Protein AF-A0A0B2PXX1-F1 (afdb_monomer_lite)

Structure (mmCIF, N/CA/C/O backbone):
data_AF-A0A0B2PXX1-F1
#
_entry.id   AF-A0A0B2PXX1-F1
#
loop_
_atom_site.group_PDB
_atom_site.id
_atom_site.type_symbol
_atom_site.label_atom_id
_atom_site.label_alt_id
_atom_site.label_comp_id
_atom_site.label_asym_id
_atom_site.label_entity_id
_atom_site.label_seq_id
_atom_site.pdbx_PDB_ins_code
_atom_site.Cartn_x
_atom_site.Cartn_y
_atom_site.Cartn_z
_atom_site.occupancy
_atom_site.B_iso_or_equiv
_atom_site.auth_seq_id
_atom_site.auth_comp_id
_atom_site.auth_asym_id
_atom_site.auth_atom_id
_atom_site.pdbx_PDB_model_num
ATOM 1 N N . MET A 1 1 ? -27.721 -56.551 12.266 1.00 50.12 1 MET A N 1
ATOM 2 C CA . MET A 1 1 ? -26.605 -57.277 11.617 1.00 50.12 1 MET A CA 1
ATOM 3 C C . MET A 1 1 ? -25.555 -56.269 11.128 1.00 50.12 1 MET A C 1
ATOM 5 O O . MET A 1 1 ? -25.935 -55.140 10.840 1.00 50.12 1 MET A O 1
ATOM 9 N N . PRO A 1 2 ? -24.259 -56.620 11.191 1.00 50.19 2 PRO A N 1
ATOM 10 C CA . PRO A 1 2 ? -23.128 -55.742 11.543 1.00 50.19 2 PRO A CA 1
ATOM 11 C C . PRO A 1 2 ? -22.456 -54.970 10.387 1.00 50.19 2 PRO A C 1
ATOM 13 O O . PRO A 1 2 ? -22.530 -55.355 9.226 1.00 50.19 2 PRO A O 1
ATOM 16 N N . LYS A 1 3 ? -21.733 -53.897 10.755 1.00 53.38 3 LYS A N 1
ATOM 17 C CA . LYS A 1 3 ? -20.744 -53.159 9.938 1.00 53.38 3 LYS A CA 1
ATOM 18 C C . LYS A 1 3 ? -19.544 -54.040 9.573 1.00 53.38 3 LYS A C 1
ATOM 20 O O . LYS A 1 3 ? -19.037 -54.722 10.454 1.00 53.38 3 LYS A O 1
ATOM 25 N N . LEU A 1 4 ? -18.983 -53.847 8.373 1.00 57.56 4 LEU A N 1
ATOM 26 C CA . LEU A 1 4 ? -17.545 -54.012 8.091 1.00 57.56 4 LEU A CA 1
ATOM 27 C C . LEU A 1 4 ? -17.132 -53.242 6.820 1.00 57.56 4 LEU A C 1
ATOM 29 O O . LEU A 1 4 ? -17.460 -53.658 5.712 1.00 57.56 4 LEU A O 1
ATOM 33 N N . PRO A 1 5 ? -16.372 -52.141 6.944 1.00 57.59 5 PRO A N 1
ATOM 34 C CA . PRO A 1 5 ? -15.492 -51.663 5.894 1.00 57.59 5 PRO A CA 1
ATOM 35 C C . PRO A 1 5 ? -14.058 -52.141 6.155 1.00 57.59 5 PRO A C 1
ATOM 37 O O . PRO A 1 5 ? -13.606 -52.157 7.301 1.00 57.59 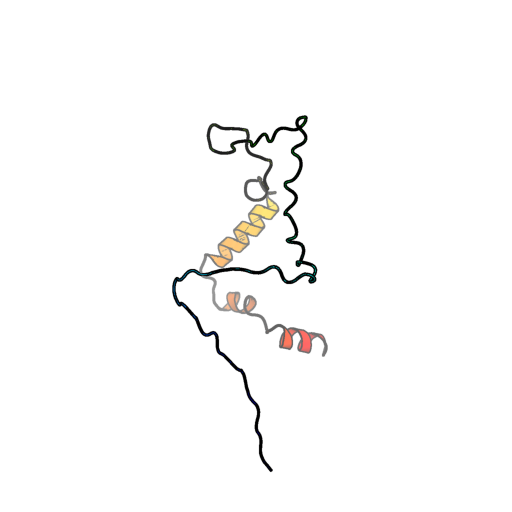5 PRO A O 1
ATOM 40 N N . LYS A 1 6 ? -13.343 -52.422 5.060 1.00 59.84 6 LYS A N 1
ATOM 41 C CA . LYS A 1 6 ? -11.917 -52.145 4.779 1.00 59.84 6 LYS A CA 1
ATOM 42 C C . LYS A 1 6 ? -11.285 -53.318 4.046 1.00 59.84 6 LYS A C 1
ATOM 44 O O . LYS A 1 6 ? -11.378 -54.444 4.502 1.00 59.84 6 LYS A O 1
ATOM 49 N N . LEU A 1 7 ? -10.500 -52.994 3.022 1.00 54.22 7 LEU A N 1
ATOM 50 C CA . LEU A 1 7 ? -9.142 -53.517 2.882 1.00 54.22 7 LEU A CA 1
ATOM 51 C C . LEU A 1 7 ? -8.345 -52.571 1.976 1.00 54.22 7 LEU A C 1
ATOM 53 O O . LEU A 1 7 ? -8.435 -52.606 0.755 1.00 54.22 7 LEU A O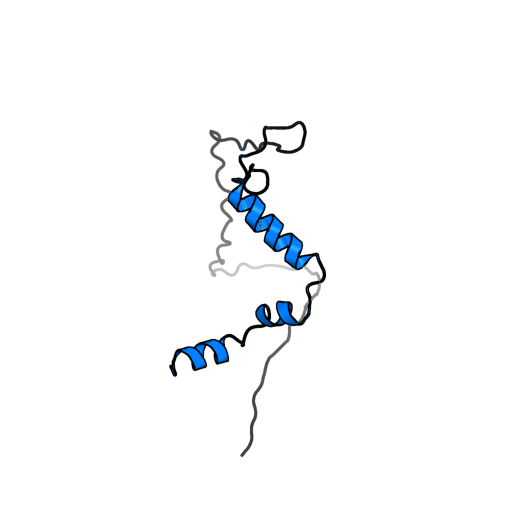 1
ATOM 57 N N . HIS A 1 8 ? -7.550 -51.706 2.606 1.00 57.25 8 HIS A N 1
ATOM 58 C CA . HIS A 1 8 ? -6.361 -51.156 1.966 1.00 57.25 8 HIS A CA 1
ATOM 59 C C . HIS A 1 8 ? -5.309 -52.267 1.971 1.00 57.25 8 HIS A C 1
ATOM 61 O O . HIS A 1 8 ? -4.833 -52.639 3.045 1.00 57.25 8 HIS A O 1
ATOM 67 N N . ARG A 1 9 ? -4.913 -52.788 0.807 1.00 45.78 9 ARG A N 1
ATOM 68 C CA . ARG A 1 9 ? -3.700 -53.613 0.712 1.00 45.78 9 ARG A CA 1
ATOM 69 C C . ARG A 1 9 ? -2.509 -52.709 0.417 1.00 45.78 9 ARG A C 1
ATOM 71 O O . ARG A 1 9 ? -2.277 -52.307 -0.717 1.00 45.78 9 ARG A O 1
ATOM 78 N N . LYS A 1 10 ? -1.757 -52.395 1.475 1.00 47.09 10 LYS A N 1
ATOM 79 C CA . LYS A 1 10 ? -0.327 -52.092 1.372 1.00 47.09 10 LYS A CA 1
ATOM 80 C C . LYS A 1 10 ? 0.420 -53.354 0.943 1.00 47.09 10 LYS A C 1
ATOM 82 O O . LYS A 1 10 ? 0.054 -54.447 1.363 1.00 47.09 10 LYS A O 1
ATOM 87 N N . GLY A 1 11 ? 1.515 -53.178 0.214 1.00 38.41 11 GLY A N 1
ATOM 88 C CA . GLY A 1 11 ? 2.542 -54.210 0.122 1.00 38.41 11 GLY A CA 1
ATOM 89 C C . GLY A 1 11 ? 3.382 -54.103 -1.133 1.00 38.41 11 GLY A C 1
ATOM 90 O O . GLY A 1 11 ? 3.133 -54.818 -2.093 1.00 38.41 11 GLY A O 1
ATOM 91 N N . GLY A 1 12 ? 4.395 -53.237 -1.105 1.00 44.09 12 GLY A N 1
ATOM 92 C CA . GLY A 1 12 ? 5.586 -53.473 -1.910 1.00 44.09 12 GLY A CA 1
ATOM 93 C C . GLY A 1 12 ? 6.378 -54.628 -1.300 1.00 44.09 12 GLY A C 1
ATOM 94 O O . GLY A 1 12 ? 6.434 -54.762 -0.078 1.00 44.09 12 GLY A O 1
ATOM 95 N N . THR A 1 13 ? 7.002 -55.443 -2.142 1.00 54.16 13 THR A N 1
ATOM 96 C CA . THR A 1 13 ? 8.100 -56.319 -1.735 1.00 54.16 13 THR A CA 1
ATOM 97 C C . THR A 1 13 ? 9.190 -56.277 -2.792 1.00 54.16 13 THR A C 1
ATOM 99 O O . THR A 1 13 ? 8.984 -56.497 -3.980 1.00 54.16 13 THR A O 1
ATOM 102 N N . LEU A 1 14 ? 10.349 -55.890 -2.283 1.00 46.53 14 LEU A N 1
ATOM 103 C CA . LEU A 1 14 ? 11.670 -55.875 -2.869 1.00 46.53 14 LEU A CA 1
ATOM 104 C C . LEU A 1 14 ? 12.090 -57.316 -3.204 1.00 46.53 14 LEU A C 1
ATOM 106 O O . LEU A 1 14 ? 12.039 -58.163 -2.317 1.00 46.53 14 LEU A O 1
ATOM 110 N N . LEU A 1 15 ? 12.580 -57.588 -4.415 1.00 40.81 15 LEU A N 1
ATOM 111 C CA . LEU A 1 15 ? 13.403 -58.777 -4.656 1.00 40.81 15 LEU A CA 1
ATOM 112 C C . LEU A 1 15 ? 14.725 -58.383 -5.317 1.00 40.81 15 LEU A C 1
ATOM 114 O O . LEU A 1 15 ? 14.780 -57.939 -6.460 1.00 40.81 15 LEU A O 1
ATOM 118 N N . ARG A 1 16 ? 15.795 -58.562 -4.538 1.00 43.03 16 ARG A N 1
ATOM 119 C CA . ARG A 1 16 ? 17.162 -58.802 -5.002 1.00 43.03 16 ARG A CA 1
ATOM 120 C C . ARG A 1 16 ? 17.332 -60.312 -5.188 1.00 43.03 16 ARG A C 1
ATOM 122 O O . ARG A 1 16 ? 16.865 -61.042 -4.318 1.00 43.03 16 ARG A O 1
ATOM 129 N N . HIS A 1 17 ? 18.019 -60.744 -6.245 1.00 39.81 17 HIS A N 1
ATOM 130 C CA . HIS A 1 17 ? 18.935 -61.904 -6.292 1.00 39.81 17 HIS A CA 1
ATOM 131 C C . HIS A 1 17 ? 19.498 -62.014 -7.732 1.00 39.81 17 HIS A C 1
ATOM 133 O O . HIS A 1 17 ? 18.749 -61.913 -8.695 1.00 39.81 17 HIS A O 1
ATOM 139 N N . THR A 1 18 ? 20.798 -61.760 -7.919 1.00 45.25 18 THR A N 1
ATOM 140 C CA . THR A 1 18 ? 21.919 -62.717 -8.092 1.00 45.25 18 THR A CA 1
ATOM 141 C C . THR A 1 18 ? 22.082 -63.274 -9.513 1.00 45.25 18 THR A C 1
ATOM 143 O O . THR A 1 18 ? 21.202 -63.922 -10.063 1.00 45.25 18 THR A O 1
ATOM 146 N N . THR A 1 19 ? 23.276 -63.008 -10.045 1.00 40.72 19 THR A N 1
ATOM 147 C CA . THR A 1 19 ? 24.062 -63.724 -11.066 1.00 40.72 19 THR A CA 1
ATOM 148 C C . THR A 1 19 ? 23.674 -65.177 -11.363 1.00 40.72 19 THR A C 1
ATOM 150 O O . THR A 1 19 ? 23.646 -65.981 -10.437 1.00 40.72 19 THR A O 1
ATOM 153 N N . ALA A 1 20 ? 23.558 -65.533 -12.650 1.00 34.94 20 ALA A N 1
ATOM 154 C CA . ALA A 1 20 ? 24.452 -66.477 -13.347 1.00 34.94 20 ALA A CA 1
ATOM 155 C C . ALA A 1 20 ? 23.975 -66.800 -14.785 1.00 34.94 20 ALA A C 1
ATOM 157 O O . ALA A 1 20 ? 22.800 -66.718 -15.125 1.00 34.94 20 ALA A O 1
ATOM 158 N N . THR A 1 21 ? 24.965 -67.138 -15.604 1.00 36.28 21 THR A N 1
ATOM 159 C CA . THR A 1 21 ? 25.031 -67.592 -17.005 1.00 36.28 21 THR A CA 1
ATOM 160 C C . THR A 1 21 ? 24.189 -68.826 -17.374 1.00 36.28 21 THR A C 1
ATOM 162 O O . THR A 1 21 ? 24.159 -69.751 -16.570 1.00 36.28 21 THR A O 1
ATOM 165 N N . ALA A 1 22 ? 23.660 -68.898 -18.617 1.00 39.16 22 ALA A N 1
ATOM 166 C CA . ALA A 1 22 ? 23.774 -70.043 -19.564 1.00 39.16 22 ALA A CA 1
ATOM 167 C C . ALA A 1 22 ? 22.705 -70.063 -20.702 1.00 39.16 22 ALA A C 1
ATOM 169 O O . ALA A 1 22 ? 21.509 -70.102 -20.449 1.00 39.16 22 ALA A O 1
ATOM 170 N N . THR A 1 23 ? 23.201 -70.098 -21.951 1.00 36.97 23 THR A N 1
ATOM 171 C CA . THR A 1 23 ? 22.882 -71.046 -23.056 1.00 36.97 23 THR A CA 1
ATOM 172 C C . THR A 1 23 ? 21.495 -71.085 -23.763 1.00 36.97 23 THR A C 1
ATOM 174 O O . THR A 1 23 ? 20.509 -71.569 -23.231 1.00 36.97 23 THR A O 1
ATOM 177 N N . MET A 1 24 ? 21.525 -70.682 -25.052 1.00 39.12 24 MET A N 1
ATOM 178 C CA . MET A 1 24 ? 20.801 -71.131 -26.277 1.00 39.12 24 MET A CA 1
ATOM 179 C C . MET A 1 24 ? 19.262 -71.318 -26.341 1.00 39.12 24 MET A C 1
ATOM 181 O O . MET A 1 24 ? 18.713 -72.245 -25.763 1.00 39.12 24 MET A O 1
ATOM 185 N N . ALA A 1 25 ? 18.615 -70.555 -27.247 1.00 42.03 25 ALA A N 1
ATOM 186 C CA . ALA A 1 25 ? 17.870 -71.002 -28.458 1.00 42.03 25 ALA A CA 1
ATOM 187 C C . ALA A 1 25 ? 16.781 -69.969 -28.878 1.00 42.03 25 ALA A C 1
ATOM 189 O O . ALA A 1 25 ? 16.118 -69.401 -28.009 1.00 42.03 25 ALA A O 1
ATOM 190 N N . PRO A 1 26 ? 16.548 -69.693 -30.184 1.00 49.94 26 PRO A N 1
ATOM 191 C CA . PRO A 1 26 ? 15.701 -68.581 -30.614 1.00 49.94 26 PRO A CA 1
ATOM 192 C C . PRO A 1 26 ? 14.237 -69.014 -30.767 1.00 49.94 26 PRO A C 1
ATOM 194 O O . PRO A 1 26 ? 13.877 -69.699 -31.726 1.00 49.94 26 PRO A O 1
ATOM 197 N N . LYS A 1 27 ? 13.355 -68.568 -29.864 1.00 47.00 27 LYS A N 1
ATOM 198 C CA . LYS A 1 27 ? 11.905 -68.706 -30.063 1.00 47.00 27 LYS A CA 1
ATOM 199 C C . LYS A 1 27 ? 11.340 -67.441 -30.706 1.00 47.00 27 LYS A C 1
ATOM 201 O O . LYS A 1 27 ? 11.286 -66.371 -30.109 1.00 47.00 27 LYS A O 1
ATOM 206 N N . ARG A 1 28 ? 10.968 -67.601 -31.976 1.00 36.31 28 ARG A N 1
ATOM 207 C CA . ARG A 1 28 ? 10.278 -66.631 -32.829 1.00 36.31 28 ARG A CA 1
ATOM 208 C C . ARG A 1 28 ? 8.969 -66.156 -32.185 1.00 36.31 28 ARG A C 1
ATOM 210 O O . ARG A 1 28 ? 8.193 -66.977 -31.709 1.00 36.31 28 ARG A O 1
ATOM 217 N N . GLY A 1 29 ? 8.694 -64.859 -32.327 1.00 35.97 29 GLY A N 1
ATOM 218 C CA . GLY A 1 29 ? 7.332 -64.322 -32.388 1.00 35.97 29 GLY A CA 1
ATOM 219 C C . GLY A 1 29 ? 6.814 -63.667 -31.109 1.00 35.97 29 GLY A C 1
ATOM 220 O O . GLY A 1 29 ? 6.174 -64.309 -30.289 1.00 35.97 29 GLY A O 1
ATOM 221 N N . GLY A 1 30 ? 7.007 -62.353 -30.995 1.00 40.16 30 GLY A N 1
ATOM 222 C CA . GLY A 1 30 ? 6.323 -61.512 -30.013 1.00 40.16 30 GLY A CA 1
ATOM 223 C C . GLY A 1 30 ? 6.815 -60.075 -30.129 1.00 40.16 30 GLY A C 1
ATOM 224 O O . GLY A 1 30 ? 7.963 -59.790 -29.807 1.00 40.16 30 GLY A O 1
ATOM 225 N N . LYS A 1 31 ? 5.981 -59.182 -30.668 1.00 45.97 31 LYS A N 1
ATOM 226 C CA . LYS A 1 31 ? 6.300 -57.764 -30.888 1.00 45.97 31 LYS A CA 1
ATOM 227 C C . LYS A 1 31 ? 6.784 -57.123 -29.578 1.00 45.97 31 LYS A C 1
ATOM 229 O O . LYS A 1 31 ? 6.060 -57.132 -28.588 1.00 45.97 31 LYS A O 1
ATOM 234 N N . ALA A 1 32 ? 7.998 -56.572 -29.587 1.00 46.75 32 ALA A N 1
ATOM 235 C CA . ALA A 1 32 ? 8.543 -55.806 -28.471 1.00 46.75 32 ALA A CA 1
ATOM 236 C C . ALA A 1 32 ? 7.693 -54.543 -28.215 1.00 46.75 32 ALA A C 1
ATOM 238 O O . ALA A 1 32 ? 7.249 -53.915 -29.183 1.00 46.75 32 ALA A O 1
ATOM 239 N N . PRO A 1 33 ? 7.481 -54.126 -26.952 1.00 47.53 33 PRO A N 1
ATOM 240 C CA . PRO A 1 33 ? 6.914 -52.817 -26.671 1.00 47.53 33 PRO A CA 1
ATOM 241 C C . PRO A 1 33 ? 7.921 -51.768 -27.142 1.00 47.53 33 PRO A C 1
ATOM 243 O O . PRO A 1 33 ? 9.057 -51.717 -26.669 1.00 47.53 33 PRO A O 1
ATOM 246 N N . ALA A 1 34 ? 7.515 -50.958 -28.117 1.00 51.31 34 ALA A N 1
ATOM 247 C CA . ALA A 1 34 ? 8.305 -49.839 -28.592 1.00 51.31 34 ALA A CA 1
ATOM 248 C C . ALA A 1 34 ? 8.625 -48.922 -27.404 1.00 51.31 34 ALA A C 1
ATOM 250 O O . ALA A 1 34 ? 7.745 -48.281 -26.829 1.00 51.31 34 ALA A O 1
ATOM 251 N N . ILE A 1 35 ? 9.901 -48.876 -27.031 1.00 55.19 35 ILE A N 1
ATOM 252 C CA . ILE A 1 35 ? 10.446 -47.845 -26.159 1.00 55.19 35 ILE A CA 1
ATOM 253 C C . ILE A 1 35 ? 10.218 -46.534 -26.907 1.00 55.19 35 ILE A C 1
ATOM 255 O O . ILE A 1 35 ? 10.836 -46.299 -27.944 1.00 55.19 35 ILE A O 1
ATOM 259 N N . ALA A 1 36 ? 9.293 -45.708 -26.417 1.00 59.09 36 ALA A N 1
ATOM 260 C CA . ALA A 1 36 ? 9.087 -44.363 -26.928 1.00 59.09 36 ALA A CA 1
ATOM 261 C C . ALA A 1 36 ? 10.405 -43.593 -26.774 1.00 59.09 36 ALA A C 1
ATOM 263 O O . ALA A 1 36 ? 10.771 -43.141 -25.685 1.00 59.09 36 ALA A O 1
ATOM 264 N N . ALA A 1 37 ? 11.154 -43.506 -27.871 1.00 59.72 37 ALA A N 1
ATOM 265 C CA . ALA A 1 37 ? 12.348 -42.699 -27.964 1.00 59.72 37 ALA A CA 1
ATOM 266 C C . ALA A 1 37 ? 11.951 -41.258 -27.639 1.00 59.72 37 ALA A C 1
ATOM 268 O O . ALA A 1 37 ? 11.135 -40.655 -28.334 1.00 59.72 37 ALA A O 1
ATOM 269 N N . LYS A 1 38 ? 12.515 -40.704 -26.560 1.00 63.91 38 LYS A N 1
ATOM 270 C CA . LYS A 1 38 ? 12.444 -39.268 -26.292 1.00 63.91 38 LYS A CA 1
ATOM 271 C C . LYS A 1 38 ? 13.133 -38.571 -27.459 1.00 63.91 38 LYS A C 1
ATOM 273 O O . LYS A 1 38 ? 14.362 -38.554 -27.535 1.00 63.91 38 LYS A O 1
ATOM 278 N N . THR A 1 39 ? 12.339 -38.041 -28.377 1.00 59.59 39 THR A N 1
ATOM 279 C CA . THR A 1 39 ? 12.791 -37.176 -29.458 1.00 59.59 39 THR A CA 1
ATOM 280 C C . THR A 1 39 ? 13.515 -35.991 -28.831 1.00 59.59 39 THR A C 1
ATOM 282 O O . THR A 1 39 ? 12.919 -35.147 -28.162 1.00 59.59 39 THR A O 1
ATOM 285 N N . LYS A 1 40 ? 14.843 -35.959 -28.985 1.00 65.44 40 LYS A N 1
ATOM 286 C CA . LYS A 1 40 ? 15.638 -34.781 -28.638 1.00 65.44 40 LYS A CA 1
ATOM 287 C C . LYS A 1 40 ? 15.191 -33.668 -29.590 1.00 65.44 40 LYS A C 1
ATOM 289 O O . LYS A 1 40 ? 15.195 -33.910 -30.798 1.00 65.44 40 LYS A O 1
ATOM 294 N N . PRO A 1 41 ? 14.770 -32.494 -29.091 1.00 67.50 41 PRO A N 1
ATOM 295 C CA . PRO A 1 41 ? 14.358 -31.411 -29.969 1.00 67.50 41 PRO A CA 1
ATOM 296 C C . PRO A 1 41 ? 15.545 -31.031 -30.853 1.00 67.50 41 PRO A C 1
ATOM 298 O O . PRO A 1 41 ? 16.636 -30.755 -30.353 1.00 67.50 41 PRO A O 1
ATOM 301 N N . VAL A 1 42 ? 15.325 -31.065 -32.166 1.00 63.53 42 VAL A N 1
ATOM 302 C CA . VAL A 1 42 ? 16.272 -30.586 -33.172 1.00 63.53 42 VAL A CA 1
ATOM 303 C C . VAL A 1 42 ? 16.556 -29.120 -32.856 1.00 63.53 42 VAL A C 1
ATOM 305 O O . VAL A 1 42 ? 15.673 -28.268 -32.952 1.00 63.53 42 VAL A O 1
ATOM 308 N N . SER A 1 43 ? 17.772 -28.818 -32.405 1.00 66.12 43 SER A N 1
ATOM 309 C CA . SER A 1 43 ? 18.214 -27.441 -32.230 1.00 66.12 43 SER A CA 1
ATOM 310 C C . SER A 1 43 ? 18.396 -26.836 -33.617 1.00 66.12 43 SER A C 1
ATOM 312 O O . SER A 1 43 ? 19.355 -27.163 -34.314 1.00 66.12 43 SER A O 1
ATOM 314 N N . ASN A 1 44 ? 17.462 -25.981 -34.026 1.00 73.19 44 ASN A N 1
ATOM 315 C CA . ASN A 1 44 ? 17.616 -25.146 -35.211 1.00 73.19 44 ASN A CA 1
ATOM 316 C C . ASN A 1 44 ? 18.946 -24.377 -35.097 1.00 73.19 44 ASN A C 1
ATOM 318 O O . ASN A 1 44 ? 19.063 -23.510 -34.232 1.00 73.19 44 ASN A O 1
ATOM 322 N N . LEU A 1 45 ? 19.938 -24.680 -35.945 1.00 78.38 45 LEU A N 1
ATOM 323 C CA . LEU A 1 45 ? 21.273 -24.053 -35.899 1.00 78.38 45 LEU A CA 1
ATOM 324 C C . LEU A 1 45 ? 21.228 -22.526 -36.097 1.00 78.38 45 LEU A C 1
ATOM 326 O O . LEU A 1 45 ? 22.166 -21.826 -35.738 1.00 78.38 45 LEU A O 1
ATOM 330 N N . LEU A 1 46 ? 20.123 -22.008 -36.638 1.00 84.25 46 LEU A N 1
ATOM 331 C CA . LEU A 1 46 ? 19.894 -20.582 -36.849 1.00 84.25 46 LEU A CA 1
ATOM 332 C C . LEU A 1 46 ? 19.594 -19.807 -35.548 1.00 84.25 46 LEU A C 1
ATOM 334 O O . LEU A 1 46 ? 19.762 -18.590 -35.514 1.00 84.25 46 LEU A O 1
ATOM 338 N N . PHE A 1 47 ? 19.163 -20.480 -34.471 1.00 81.44 47 PHE A N 1
ATOM 339 C CA . PHE A 1 47 ? 18.783 -19.823 -33.215 1.00 81.44 47 PHE A CA 1
ATOM 340 C C . PHE A 1 47 ? 19.582 -20.352 -32.021 1.00 81.44 47 PHE A C 1
ATOM 342 O O . PHE A 1 47 ? 19.311 -21.420 -31.473 1.00 81.44 47 PHE A O 1
ATOM 349 N N . GLU A 1 48 ? 20.531 -19.544 -31.554 1.00 84.25 48 GLU A N 1
ATOM 350 C CA . GLU A 1 48 ? 21.298 -19.806 -30.336 1.00 84.25 48 GLU A CA 1
ATOM 351 C C . GLU A 1 48 ? 20.571 -19.307 -29.077 1.00 84.25 48 GLU A C 1
ATOM 353 O O . GLU A 1 48 ? 19.960 -18.233 -29.052 1.00 84.25 48 GLU A O 1
ATOM 358 N N . LYS A 1 49 ? 20.710 -20.036 -27.964 1.00 84.81 49 LYS A N 1
ATOM 359 C CA . LYS A 1 49 ? 20.234 -19.575 -26.653 1.00 84.81 49 LYS A CA 1
ATOM 360 C C . LYS A 1 49 ? 21.163 -18.484 -26.110 1.00 84.81 49 LYS A C 1
ATOM 362 O O . LYS A 1 49 ? 22.313 -18.760 -25.786 1.00 84.81 49 LYS A O 1
ATOM 367 N N . ARG A 1 50 ? 20.642 -17.269 -25.898 1.00 86.31 50 ARG A N 1
ATOM 368 C CA . ARG A 1 50 ? 21.391 -16.137 -25.309 1.00 86.31 50 ARG A CA 1
ATOM 369 C C . ARG A 1 50 ? 20.851 -15.734 -23.929 1.00 86.31 50 ARG A C 1
ATOM 371 O O . ARG A 1 50 ? 20.028 -14.821 -23.834 1.00 86.31 50 ARG A O 1
ATOM 378 N N . PRO A 1 51 ? 21.269 -16.407 -22.840 1.00 89.12 51 PRO A N 1
ATOM 379 C CA . PRO A 1 51 ? 20.825 -16.057 -21.496 1.00 89.12 51 PRO A CA 1
ATOM 380 C C . PRO A 1 51 ? 21.493 -14.759 -21.020 1.00 89.12 51 PRO A C 1
ATOM 382 O O . PRO A 1 51 ? 22.717 -14.644 -20.988 1.00 89.12 51 PRO A O 1
ATOM 385 N N . LYS A 1 52 ? 20.689 -13.780 -20.599 1.00 91.06 52 LYS A N 1
ATOM 386 C CA . LYS A 1 52 ? 21.181 -12.537 -19.986 1.00 91.06 52 LYS A CA 1
ATOM 387 C C . LYS A 1 52 ? 21.447 -12.753 -18.494 1.00 91.06 52 LYS A C 1
ATOM 389 O O . LYS A 1 52 ? 20.621 -13.330 -17.788 1.00 91.06 52 LYS A O 1
ATOM 394 N N . LYS A 1 53 ? 22.592 -12.274 -18.000 1.00 93.56 53 LYS A N 1
ATOM 395 C CA . LYS A 1 53 ? 22.945 -12.301 -16.571 1.00 93.56 53 LYS A CA 1
ATOM 396 C C . LYS A 1 53 ? 22.436 -11.021 -15.903 1.00 93.56 53 LYS A C 1
ATOM 398 O O . LYS A 1 53 ? 23.004 -9.966 -16.139 1.00 93.56 53 LYS A O 1
ATOM 403 N N . PHE A 1 54 ? 21.408 -11.111 -15.060 1.00 92.31 54 PHE A N 1
ATOM 404 C CA . PHE A 1 54 ? 20.791 -9.956 -14.375 1.00 92.31 54 PHE A CA 1
ATOM 405 C C . PHE A 1 54 ? 21.321 -9.709 -12.950 1.00 92.31 54 PHE A C 1
ATOM 407 O O . PHE A 1 54 ? 20.669 -9.047 -12.144 1.00 92.31 54 PHE A O 1
ATOM 414 N N . ARG A 1 55 ? 22.478 -10.287 -12.599 1.00 91.00 55 ARG A N 1
ATOM 415 C CA . ARG A 1 55 ? 23.163 -9.978 -11.334 1.00 91.00 55 ARG A CA 1
ATOM 416 C C . ARG A 1 55 ? 23.783 -8.577 -11.417 1.00 91.00 55 ARG A C 1
ATOM 418 O O . ARG A 1 55 ? 23.928 -8.019 -12.502 1.00 91.00 55 ARG A O 1
ATOM 425 N N . ILE A 1 56 ? 24.151 -8.027 -10.263 1.00 91.12 56 ILE A N 1
ATOM 426 C CA . ILE A 1 56 ? 24.842 -6.735 -10.154 1.00 91.12 56 ILE A CA 1
ATOM 427 C C . ILE A 1 56 ? 26.087 -6.751 -11.061 1.00 91.12 56 ILE A C 1
ATOM 429 O O . ILE A 1 56 ? 26.827 -7.733 -11.057 1.00 91.12 56 ILE A O 1
ATOM 433 N N . GLY A 1 57 ? 26.282 -5.700 -11.865 1.00 91.81 57 GLY A N 1
ATOM 434 C CA . GLY A 1 57 ? 27.390 -5.596 -12.829 1.00 91.81 57 GLY A CA 1
ATOM 435 C C . GLY A 1 57 ? 27.203 -6.376 -14.141 1.00 91.81 57 GLY A C 1
ATOM 436 O O . GLY A 1 57 ? 28.145 -6.489 -14.917 1.00 91.81 57 GLY A O 1
ATOM 437 N N . GLY A 1 58 ? 26.017 -6.943 -14.386 1.00 90.19 58 GLY A N 1
ATOM 438 C CA . GLY A 1 58 ? 25.670 -7.640 -15.626 1.00 90.19 58 GLY A CA 1
ATOM 439 C C . GLY A 1 58 ? 24.780 -6.819 -16.567 1.00 90.19 58 GLY A C 1
ATOM 440 O O . GLY A 1 58 ? 24.910 -5.607 -16.700 1.00 90.19 58 GLY A O 1
ATOM 441 N N . ALA A 1 59 ? 23.847 -7.502 -17.230 1.00 91.25 59 ALA A N 1
ATOM 442 C CA . ALA A 1 59 ? 22.853 -6.883 -18.100 1.00 91.25 59 ALA A CA 1
ATOM 443 C C . ALA A 1 59 ? 21.835 -6.041 -17.306 1.00 91.25 59 ALA A C 1
A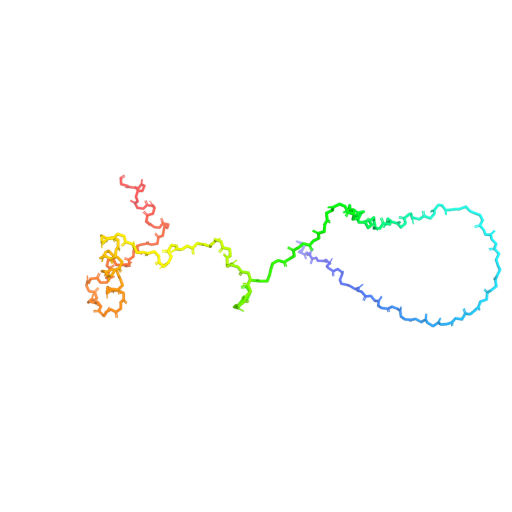TOM 445 O O . ALA A 1 59 ? 21.552 -6.328 -16.140 1.00 91.25 59 ALA A O 1
ATOM 446 N N . LEU A 1 60 ? 21.230 -5.047 -17.972 1.00 91.56 60 LEU A N 1
ATOM 447 C CA . LEU A 1 60 ? 20.190 -4.195 -17.384 1.00 91.56 60 LEU A CA 1
ATOM 448 C C . LEU A 1 60 ? 19.051 -5.033 -16.773 1.00 91.56 60 LEU A C 1
ATOM 450 O O . LEU A 1 60 ? 18.574 -5.969 -17.429 1.00 91.56 60 LEU A O 1
ATOM 454 N N . PRO A 1 61 ? 18.585 -4.695 -15.553 1.00 92.00 61 PRO A N 1
ATOM 455 C CA . PRO A 1 61 ? 17.459 -5.379 -14.937 1.00 92.00 61 PRO A CA 1
ATOM 456 C C . PRO A 1 61 ? 16.213 -5.333 -15.830 1.00 92.00 61 PRO A C 1
ATOM 458 O O . PRO A 1 61 ? 15.944 -4.310 -16.468 1.00 92.00 61 PRO A O 1
ATOM 461 N N . PRO A 1 62 ? 15.413 -6.409 -15.866 1.00 93.25 62 PRO A N 1
ATOM 462 C CA . PRO A 1 62 ? 14.144 -6.389 -16.575 1.00 93.25 62 PRO A CA 1
ATOM 463 C C . PRO A 1 62 ? 13.175 -5.390 -15.927 1.00 93.25 62 PRO A C 1
ATOM 465 O O . PRO A 1 62 ? 13.266 -5.080 -14.734 1.00 93.25 62 PRO A O 1
ATOM 468 N N . LYS A 1 63 ? 12.197 -4.918 -16.707 1.00 94.25 63 LYS A N 1
ATOM 469 C CA . LYS A 1 63 ? 11.089 -4.118 -16.175 1.00 94.25 63 LYS A CA 1
ATOM 470 C C . LYS A 1 63 ? 10.316 -4.973 -15.164 1.00 94.25 63 LYS A C 1
ATOM 472 O O . LYS A 1 63 ? 9.818 -6.040 -15.510 1.00 94.25 63 LYS A O 1
ATOM 477 N N . ARG A 1 64 ? 10.245 -4.508 -13.918 1.00 93.25 64 ARG A N 1
ATOM 478 C CA . ARG A 1 64 ? 9.514 -5.141 -12.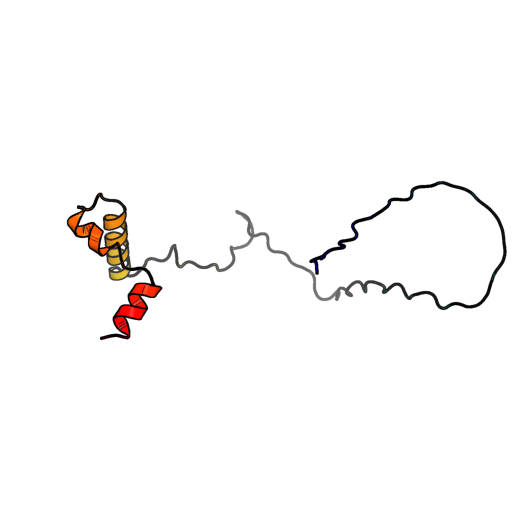810 1.00 93.25 64 ARG A CA 1
ATOM 479 C C . ARG A 1 64 ? 8.432 -4.208 -12.297 1.00 93.25 64 ARG A C 1
ATOM 481 O O . ARG A 1 64 ? 8.467 -3.015 -12.586 1.00 93.25 64 ARG A O 1
ATOM 488 N N . ASP A 1 65 ? 7.524 -4.738 -11.489 1.00 95.69 65 ASP A N 1
ATOM 489 C CA . ASP A 1 65 ? 6.550 -3.901 -10.802 1.00 95.69 65 ASP A CA 1
ATOM 490 C C . ASP A 1 65 ? 7.257 -2.894 -9.867 1.00 95.69 65 ASP A C 1
ATOM 492 O O . ASP A 1 65 ? 8.085 -3.252 -9.018 1.00 95.69 65 ASP A O 1
ATOM 496 N N . LEU A 1 66 ? 6.945 -1.612 -10.067 1.00 95.50 66 LEU A N 1
ATOM 497 C CA . LEU A 1 66 ? 7.467 -0.476 -9.309 1.00 95.50 66 LEU A CA 1
ATOM 498 C C . LEU A 1 66 ? 6.422 0.129 -8.363 1.00 95.50 66 LEU A C 1
ATOM 500 O O . LEU A 1 66 ? 6.732 1.113 -7.693 1.00 95.50 66 LEU A O 1
ATOM 504 N N . THR A 1 67 ? 5.225 -0.456 -8.236 1.00 92.75 67 THR A N 1
ATOM 505 C CA . THR A 1 67 ? 4.129 0.055 -7.387 1.00 92.75 67 THR A CA 1
ATOM 506 C C . THR A 1 67 ? 4.561 0.382 -5.954 1.00 92.75 67 THR A C 1
ATOM 508 O O . THR A 1 67 ? 4.085 1.353 -5.368 1.00 92.75 67 THR A O 1
ATOM 511 N N . ARG A 1 68 ? 5.500 -0.373 -5.372 1.00 93.50 68 ARG A N 1
ATOM 512 C CA . ARG A 1 68 ? 6.025 -0.105 -4.018 1.00 93.50 68 ARG A CA 1
ATOM 513 C C . ARG A 1 68 ? 6.959 1.105 -3.941 1.00 93.50 68 ARG A C 1
ATOM 515 O O . ARG A 1 68 ? 6.963 1.784 -2.922 1.00 93.50 68 ARG A O 1
ATOM 522 N N . PHE A 1 69 ? 7.733 1.360 -4.993 1.00 93.44 69 PHE A N 1
ATOM 523 C CA . PHE A 1 69 ? 8.760 2.412 -5.047 1.00 93.44 69 PHE A CA 1
ATOM 524 C C . PHE A 1 69 ? 8.261 3.694 -5.717 1.00 93.44 69 PHE A C 1
ATOM 526 O O . PHE A 1 69 ? 8.928 4.724 -5.683 1.00 93.44 69 PHE A O 1
ATOM 533 N N . MET A 1 70 ? 7.084 3.631 -6.332 1.00 95.19 70 MET A N 1
ATOM 534 C CA . MET A 1 70 ? 6.440 4.771 -6.952 1.00 95.19 70 MET A CA 1
ATOM 535 C C . MET A 1 70 ? 6.092 5.831 -5.905 1.00 95.19 70 MET A C 1
ATOM 537 O O . MET A 1 70 ? 5.568 5.540 -4.823 1.00 95.19 70 MET A O 1
ATOM 541 N N . LYS A 1 71 ? 6.316 7.095 -6.263 1.00 95.19 71 LYS A N 1
ATOM 542 C CA . LYS A 1 71 ? 5.800 8.229 -5.503 1.00 95.19 71 LYS A CA 1
ATOM 543 C C . LYS A 1 71 ? 4.278 8.278 -5.654 1.00 95.19 71 LYS A C 1
ATOM 545 O O . LYS A 1 71 ? 3.756 8.798 -6.632 1.00 95.19 71 LYS A O 1
ATOM 550 N N . TRP A 1 72 ? 3.573 7.708 -4.680 1.00 94.94 72 TRP A N 1
ATOM 551 C CA . TRP A 1 72 ? 2.110 7.715 -4.653 1.00 94.94 72 TRP A CA 1
ATOM 552 C C . TRP A 1 72 ? 1.535 9.139 -4.523 1.00 94.94 72 TRP A C 1
ATOM 554 O O . TRP A 1 72 ? 2.164 9.982 -3.875 1.00 94.94 72 TRP A O 1
ATOM 564 N N . PRO A 1 73 ? 0.324 9.398 -5.052 1.00 97.62 73 PRO A N 1
ATOM 565 C CA . PRO A 1 73 ? -0.402 10.649 -4.835 1.00 97.62 73 PRO A CA 1
ATOM 566 C C . PRO A 1 73 ? -0.563 11.001 -3.345 1.00 97.62 73 PRO A C 1
ATOM 568 O O . PRO A 1 73 ? -0.707 10.117 -2.493 1.00 97.62 73 PRO A O 1
ATOM 571 N N . LYS A 1 74 ? -0.553 12.304 -3.018 1.00 97.38 74 LYS A N 1
ATOM 572 C CA . LYS A 1 74 ? -0.539 12.801 -1.624 1.00 97.38 74 LYS A CA 1
ATOM 573 C C . LYS A 1 74 ? -1.724 12.290 -0.790 1.00 97.38 74 LYS A C 1
ATOM 575 O O . LYS A 1 74 ? -1.539 11.904 0.361 1.00 97.38 74 LYS A O 1
ATOM 580 N N . ASN A 1 75 ? -2.924 12.236 -1.364 1.00 97.94 75 ASN A N 1
ATOM 581 C CA . ASN A 1 75 ? -4.129 11.727 -0.699 1.00 97.94 75 ASN A CA 1
ATOM 582 C C . ASN A 1 75 ? -3.983 10.253 -0.274 1.00 97.94 75 ASN A C 1
ATOM 584 O O . ASN A 1 75 ? -4.253 9.919 0.878 1.00 97.94 75 ASN A O 1
ATOM 588 N N . VAL A 1 76 ? -3.472 9.390 -1.156 1.00 97.00 76 VAL A N 1
ATOM 589 C CA . VAL A 1 76 ? -3.222 7.969 -0.866 1.00 97.00 76 VAL A CA 1
ATOM 590 C C . VAL A 1 76 ? -2.180 7.823 0.240 1.00 97.00 76 VAL A C 1
ATOM 592 O O . VAL A 1 76 ? -2.338 7.001 1.145 1.00 97.00 76 VAL A O 1
ATOM 595 N N . GLN A 1 77 ? -1.124 8.639 0.208 1.00 96.94 77 GLN A N 1
ATOM 596 C CA . GLN A 1 77 ? -0.111 8.643 1.263 1.00 96.94 77 GLN A CA 1
ATOM 597 C C . GLN A 1 77 ? -0.716 9.015 2.621 1.00 96.94 77 GLN A C 1
ATOM 599 O O . GLN A 1 77 ? -0.475 8.311 3.601 1.00 96.94 77 GLN A O 1
ATOM 604 N N . ILE A 1 78 ? -1.519 10.081 2.683 1.00 97.81 78 ILE A N 1
ATOM 605 C CA . ILE A 1 78 ? -2.168 10.537 3.921 1.00 97.81 78 ILE A CA 1
ATOM 606 C C . ILE A 1 78 ? -3.146 9.477 4.443 1.00 97.81 78 ILE A C 1
ATOM 608 O O . ILE A 1 78 ? -3.110 9.148 5.628 1.00 97.81 78 ILE A O 1
ATOM 612 N N . GLN A 1 79 ? -3.960 8.872 3.573 1.00 97.94 79 GLN A N 1
ATOM 613 C CA . GLN A 1 79 ? -4.882 7.793 3.946 1.00 97.94 79 GLN A CA 1
ATOM 614 C C . GLN A 1 79 ? -4.141 6.581 4.533 1.00 97.94 79 GLN A C 1
ATOM 616 O O . GLN A 1 79 ? -4.514 6.075 5.595 1.00 97.94 79 GLN A O 1
ATOM 621 N N . ARG A 1 80 ? -3.052 6.140 3.886 1.00 97.31 80 ARG A N 1
ATOM 622 C CA . ARG A 1 80 ? -2.224 5.026 4.376 1.00 97.31 80 ARG A CA 1
ATOM 623 C C . ARG A 1 80 ? -1.532 5.371 5.696 1.00 97.31 80 ARG A C 1
ATOM 625 O O . ARG A 1 80 ? -1.586 4.561 6.616 1.00 97.31 80 ARG A O 1
ATOM 632 N N . LYS A 1 81 ? -0.951 6.571 5.826 1.00 97.50 81 LYS A N 1
ATOM 633 C CA . LYS A 1 81 ? -0.336 7.050 7.080 1.00 97.50 81 LYS A CA 1
ATOM 634 C C . LYS A 1 81 ? -1.350 7.084 8.224 1.00 97.50 81 LYS A C 1
ATOM 636 O O . LYS A 1 81 ? -1.058 6.557 9.292 1.00 97.50 81 LYS A O 1
ATOM 641 N N . LYS A 1 82 ? -2.557 7.612 7.987 1.00 96.94 82 LYS A N 1
ATOM 642 C CA . LYS A 1 82 ? -3.655 7.628 8.970 1.00 96.94 82 LYS A CA 1
ATOM 643 C C . LYS A 1 82 ? -4.017 6.214 9.428 1.00 96.94 82 LYS A C 1
ATOM 645 O O . LYS A 1 82 ? -4.171 5.983 10.624 1.00 96.94 82 LYS A O 1
ATOM 650 N N . ARG A 1 83 ? -4.122 5.259 8.496 1.00 96.31 83 ARG A N 1
ATOM 651 C CA . ARG A 1 83 ? -4.386 3.847 8.819 1.00 96.31 83 ARG A CA 1
ATOM 652 C C . ARG A 1 83 ? -3.255 3.222 9.638 1.00 96.31 83 ARG A C 1
ATOM 654 O O . ARG A 1 83 ? -3.537 2.575 10.639 1.00 96.31 83 ARG A O 1
ATOM 661 N N . ILE A 1 84 ? -1.999 3.438 9.242 1.00 97.31 84 ILE A N 1
ATOM 662 C CA . ILE A 1 84 ? -0.824 2.914 9.955 1.00 97.31 84 ILE A CA 1
ATOM 663 C C . ILE A 1 84 ? -0.765 3.480 11.375 1.00 97.31 84 ILE A C 1
ATOM 665 O O . ILE A 1 84 ? -0.534 2.729 12.315 1.00 97.31 84 ILE A O 1
ATOM 669 N N . LEU A 1 85 ? -1.025 4.776 11.553 1.00 96.69 85 LEU A N 1
ATOM 670 C CA . LEU A 1 85 ? -0.995 5.408 12.869 1.00 96.69 85 LEU A CA 1
ATOM 671 C C . LEU A 1 85 ? -2.028 4.787 13.819 1.00 96.69 85 LEU A C 1
ATOM 673 O O . LEU A 1 85 ? -1.681 4.426 14.938 1.00 96.69 85 LEU A O 1
ATOM 677 N N . LYS A 1 86 ? -3.262 4.569 13.340 1.00 93.69 86 LYS A N 1
ATOM 678 C CA . LYS A 1 86 ? -4.315 3.879 14.104 1.00 93.69 86 LYS A CA 1
ATOM 679 C C . LYS A 1 86 ? -3.939 2.448 14.501 1.00 93.69 86 LYS A C 1
ATOM 681 O O . LYS A 1 86 ? -4.369 1.988 15.544 1.00 93.69 86 LYS A O 1
ATOM 686 N N . GLN A 1 87 ? -3.170 1.745 13.670 1.00 93.94 87 GLN A N 1
ATOM 687 C CA . GLN A 1 87 ? -2.731 0.374 13.954 1.00 93.94 87 GLN A CA 1
ATOM 688 C C . GLN A 1 87 ? -1.543 0.310 14.921 1.00 93.94 87 GLN A C 1
ATOM 690 O O . GLN A 1 87 ? -1.384 -0.680 15.626 1.00 93.94 87 GLN A O 1
ATOM 695 N N . ARG A 1 88 ? -0.657 1.312 14.893 1.00 96.88 88 ARG A N 1
ATOM 696 C CA . ARG A 1 88 ? 0.597 1.311 15.663 1.00 96.88 88 ARG A CA 1
ATOM 697 C C . ARG A 1 88 ? 0.445 1.931 17.044 1.00 96.88 88 ARG A C 1
ATOM 699 O O . ARG A 1 88 ? 1.151 1.525 17.961 1.00 96.88 88 ARG A O 1
ATOM 706 N N . LEU A 1 89 ? -0.432 2.919 17.180 1.00 95.06 89 LEU A N 1
ATOM 707 C CA . LEU A 1 89 ? -0.721 3.536 18.465 1.00 95.06 89 LEU A CA 1
ATOM 708 C C . LEU A 1 89 ? -1.760 2.723 19.231 1.00 95.06 89 LEU A C 1
ATOM 710 O O . LEU A 1 89 ? -2.630 2.083 18.646 1.00 95.06 89 LEU A O 1
ATOM 714 N N . LYS A 1 90 ? -1.691 2.802 20.560 1.00 94.00 90 LYS A N 1
ATOM 715 C CA . LYS A 1 90 ? -2.748 2.288 21.427 1.00 94.00 90 LYS A CA 1
ATOM 716 C C . LYS A 1 90 ? -3.991 3.159 21.255 1.00 94.00 90 LYS A C 1
ATOM 718 O O . LYS A 1 90 ? -3.957 4.356 21.528 1.00 94.00 90 LYS A O 1
ATOM 723 N N . VAL A 1 91 ? -5.072 2.548 20.788 1.00 94.00 91 VAL A N 1
ATOM 724 C CA . VAL A 1 91 ? -6.392 3.174 20.665 1.00 94.00 91 VAL A CA 1
ATOM 725 C C . VAL A 1 91 ? -7.204 2.853 21.922 1.00 94.00 91 VAL A C 1
ATOM 727 O O . VAL A 1 91 ? -7.058 1.779 22.500 1.00 94.00 91 VAL A O 1
ATOM 730 N N . SER A 1 92 ? -8.044 3.790 22.367 1.00 94.06 92 SER A N 1
ATOM 731 C CA . SER A 1 92 ? -8.937 3.575 23.513 1.00 94.06 92 SER A CA 1
ATOM 732 C C . SER A 1 92 ? -9.961 2.454 23.230 1.00 94.06 92 SER A C 1
ATOM 734 O O . SER A 1 92 ? -10.471 2.395 22.106 1.00 94.06 92 SER A O 1
ATOM 736 N N . PRO A 1 93 ? -10.330 1.606 24.215 1.00 93.12 93 PRO A N 1
ATOM 737 C CA . PRO A 1 93 ? -11.270 0.495 24.017 1.00 93.12 93 PRO A CA 1
ATOM 738 C C . PRO A 1 93 ? -12.625 0.906 23.422 1.00 93.12 93 PRO A C 1
ATOM 740 O O . PRO A 1 93 ? -13.164 0.201 22.571 1.00 93.12 93 PRO A O 1
ATOM 743 N N . ALA A 1 94 ? -13.139 2.080 23.804 1.00 94.69 94 ALA A N 1
ATOM 744 C CA . ALA A 1 94 ? -14.403 2.613 23.289 1.00 94.69 94 ALA A CA 1
ATOM 745 C C . ALA A 1 94 ? -14.356 2.949 21.788 1.00 94.69 94 ALA A C 1
ATOM 747 O O . ALA A 1 94 ? -15.389 2.997 21.129 1.00 94.69 94 ALA A O 1
ATOM 748 N N . LEU A 1 95 ? -13.170 3.188 21.227 1.00 90.75 95 LEU A N 1
ATOM 749 C CA . LEU A 1 95 ? -12.997 3.372 19.786 1.00 90.75 95 LEU A CA 1
ATOM 750 C C . LEU A 1 95 ? -12.679 2.053 19.077 1.00 90.75 95 LEU A C 1
ATOM 752 O O . LEU A 1 95 ? -13.054 1.880 17.920 1.00 90.75 95 LEU A O 1
ATOM 756 N N . ASP A 1 96 ? -12.012 1.118 19.754 1.00 92.56 96 ASP A N 1
ATOM 757 C CA . ASP A 1 96 ? -11.646 -0.173 19.165 1.00 92.56 96 ASP A CA 1
ATOM 758 C C . ASP A 1 96 ? -12.837 -1.136 19.008 1.00 92.56 96 ASP A C 1
ATOM 760 O O . ASP A 1 96 ? -12.814 -2.014 18.145 1.00 92.56 96 ASP A O 1
ATOM 764 N N . GLN A 1 97 ? -13.922 -0.945 19.768 1.00 92.25 97 GLN A N 1
ATOM 765 C CA . GLN A 1 97 ? -15.146 -1.741 19.607 1.00 92.25 97 GLN A CA 1
ATOM 766 C C . GLN A 1 97 ? -15.702 -1.701 18.173 1.00 92.25 97 GLN A C 1
ATOM 768 O O . GLN A 1 97 ? -16.216 -2.704 17.697 1.00 92.25 97 GLN A O 1
ATOM 773 N N . PHE A 1 98 ? -15.515 -0.593 17.446 1.00 91.31 98 PHE A N 1
ATOM 774 C CA . PHE A 1 98 ? -15.975 -0.447 16.060 1.00 91.31 98 PHE A CA 1
ATOM 775 C C . PHE A 1 98 ? -15.113 -1.203 15.041 1.00 91.31 98 PHE A C 1
ATOM 777 O O . PHE A 1 98 ? -15.517 -1.379 13.893 1.00 91.31 98 PHE A O 1
ATOM 784 N N . THR A 1 99 ? -13.920 -1.655 15.433 1.00 91.88 99 THR A N 1
ATOM 785 C CA . THR A 1 99 ? -13.091 -2.537 14.601 1.00 91.88 99 THR A CA 1
ATOM 786 C C . THR A 1 99 ? -13.609 -3.980 14.650 1.00 91.88 99 THR A C 1
ATOM 788 O O . THR A 1 99 ? -13.410 -4.746 13.703 1.00 91.88 99 THR A O 1
ATOM 791 N N . LYS A 1 100 ? -14.272 -4.360 15.749 1.00 90.44 100 LYS A N 1
ATOM 792 C CA . LYS A 1 100 ? -14.822 -5.699 15.980 1.00 90.44 100 LYS A CA 1
ATOM 793 C C . LYS A 1 100 ? -16.242 -5.745 15.424 1.00 90.44 100 LYS A C 1
ATOM 795 O O . LYS A 1 100 ? -17.135 -5.062 15.905 1.00 90.44 100 LYS A O 1
ATOM 800 N N . THR A 1 101 ? -16.433 -6.535 14.377 1.00 90.62 101 THR A N 1
ATOM 801 C CA . THR A 1 101 ? -17.714 -6.665 13.668 1.00 90.62 101 THR A CA 1
ATOM 802 C C . THR A 1 101 ? -18.306 -8.053 13.894 1.00 90.62 10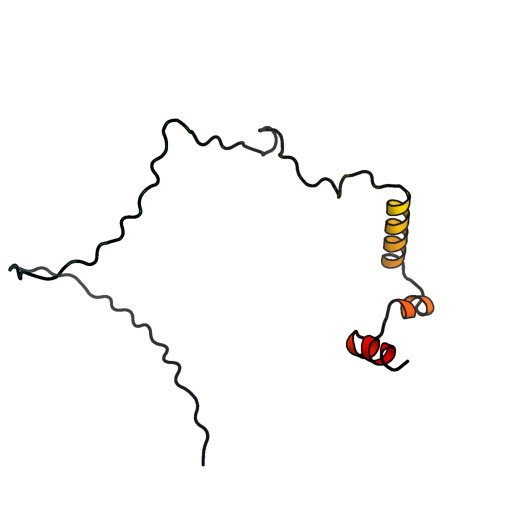1 THR A C 1
ATOM 804 O O . THR A 1 101 ? -17.580 -8.974 14.278 1.00 90.62 101 THR A O 1
ATOM 807 N N . LEU A 1 102 ? -19.621 -8.200 13.683 1.00 91.81 102 LEU A N 1
ATOM 808 C CA . LEU A 1 102 ? -20.279 -9.511 13.684 1.00 91.81 102 LEU A CA 1
ATOM 809 C C . LEU A 1 102 ? -19.653 -10.414 12.612 1.00 91.81 102 LEU A C 1
ATOM 811 O O . LEU A 1 102 ? -19.131 -9.934 11.600 1.00 91.81 102 LEU A O 1
ATOM 815 N N . ASP A 1 103 ? -19.694 -11.727 12.829 1.00 91.31 103 ASP A N 1
ATOM 816 C CA . ASP A 1 103 ? -19.188 -12.680 11.851 1.00 91.31 103 ASP A CA 1
ATOM 817 C C . ASP A 1 103 ? -20.017 -12.634 10.561 1.00 91.31 103 ASP A C 1
ATOM 819 O O . ASP A 1 103 ? -21.151 -12.155 10.520 1.00 91.31 103 ASP A O 1
ATOM 823 N N . LYS A 1 104 ? -19.435 -13.131 9.468 1.00 89.06 104 LYS A N 1
ATOM 824 C CA . LYS A 1 104 ? -20.036 -12.996 8.136 1.00 89.06 104 LYS A CA 1
ATOM 825 C C . LYS A 1 104 ? -21.430 -13.619 8.057 1.00 89.06 104 LYS A C 1
ATOM 827 O O . LYS A 1 104 ? -22.276 -13.055 7.378 1.00 89.06 104 LYS A O 1
ATOM 832 N N . ASN A 1 105 ? -21.678 -14.739 8.738 1.00 86.69 105 ASN A N 1
ATOM 833 C CA . ASN A 1 105 ? -22.972 -15.419 8.672 1.00 86.69 105 ASN A CA 1
ATOM 834 C C . ASN A 1 105 ? -24.043 -14.605 9.399 1.00 86.69 105 ASN A C 1
ATOM 836 O O . ASN A 1 105 ? -25.084 -14.299 8.824 1.00 86.69 105 ASN A O 1
ATOM 840 N N . LEU A 1 106 ? -23.758 -14.179 10.631 1.00 86.31 106 LEU A N 1
ATOM 841 C CA . LEU A 1 106 ? -24.675 -13.355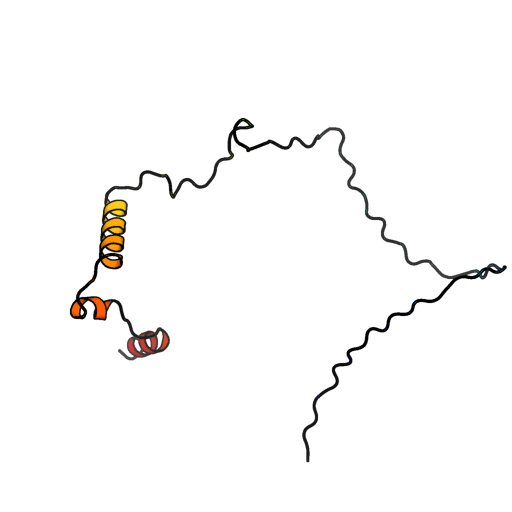 11.412 1.00 86.31 106 LEU A CA 1
ATOM 842 C C . LEU A 1 106 ? -24.897 -11.974 10.783 1.00 86.31 106 LEU A C 1
ATOM 844 O O . LEU A 1 106 ? -26.018 -11.472 10.785 1.00 86.31 106 LEU A O 1
ATOM 848 N N . GLY A 1 107 ? -23.854 -11.368 10.213 1.00 85.50 107 GLY A N 1
ATOM 849 C CA . GLY A 1 107 ? -23.956 -10.097 9.500 1.00 85.50 107 GLY A CA 1
ATOM 850 C C . GLY A 1 107 ? -24.861 -10.186 8.271 1.00 85.50 107 GLY A C 1
ATOM 851 O O . GLY A 1 107 ? -25.695 -9.311 8.073 1.00 85.50 107 GLY A O 1
ATOM 852 N N . GLN A 1 108 ? -24.750 -11.259 7.481 1.00 83.94 108 GLN A N 1
ATOM 853 C CA . GLN A 1 108 ? -25.650 -11.481 6.348 1.00 83.94 108 GLN A CA 1
ATOM 854 C C . GLN A 1 108 ? -27.082 -11.726 6.832 1.00 83.94 108 GLN A C 1
ATOM 856 O O . GLN A 1 108 ? -27.982 -11.018 6.401 1.00 83.94 108 GLN A O 1
ATOM 861 N N . ASN A 1 109 ? -27.313 -12.644 7.773 1.00 80.81 109 ASN A N 1
ATOM 862 C CA . ASN A 1 109 ? -28.668 -12.971 8.243 1.00 80.81 109 ASN A CA 1
ATOM 863 C C . ASN A 1 109 ? -29.432 -11.751 8.794 1.00 80.81 109 ASN A C 1
ATOM 865 O O . ASN A 1 109 ? -30.618 -11.601 8.527 1.00 80.81 109 ASN A O 1
ATOM 869 N N . ASN A 1 110 ? -28.752 -10.846 9.504 1.00 77.25 110 ASN A N 1
ATOM 870 C CA . ASN A 1 110 ? -29.376 -9.616 10.003 1.00 77.25 110 ASN A CA 1
ATOM 871 C C . ASN A 1 110 ? -29.684 -8.586 8.905 1.00 77.25 110 ASN A C 1
ATOM 873 O O . ASN A 1 110 ? -30.576 -7.772 9.092 1.00 77.25 110 ASN A O 1
ATOM 877 N N . LEU A 1 111 ? -28.974 -8.606 7.773 1.00 73.25 111 LEU A N 1
ATOM 878 C CA . LEU A 1 111 ? -29.246 -7.711 6.640 1.00 73.25 111 LEU A CA 1
ATOM 879 C C . LEU A 1 111 ? -30.402 -8.200 5.756 1.00 73.25 111 LEU A C 1
ATOM 881 O O . LEU A 1 111 ? -31.001 -7.389 5.064 1.00 73.25 111 LEU A O 1
ATOM 885 N N . HIS A 1 112 ? -30.707 -9.501 5.762 1.00 68.56 112 HIS A N 1
ATOM 886 C CA . HIS A 1 112 ? -31.815 -10.069 4.980 1.00 68.56 112 HIS A CA 1
ATOM 887 C C . HIS A 1 112 ? -33.168 -10.004 5.715 1.00 68.56 112 HIS A C 1
ATOM 889 O O . HIS A 1 112 ? -34.203 -10.187 5.084 1.00 68.56 112 HIS A O 1
ATOM 895 N N . ASN A 1 113 ? -33.159 -9.754 7.029 1.00 61.91 113 ASN A N 1
ATOM 896 C CA . ASN A 1 113 ? -34.348 -9.698 7.889 1.00 61.91 113 ASN A CA 1
ATOM 897 C C . ASN A 1 113 ? -34.771 -8.258 8.268 1.00 61.91 113 ASN A C 1
ATOM 899 O O . ASN A 1 113 ? -35.560 -8.091 9.200 1.00 61.91 113 ASN A O 1
ATOM 903 N N . VAL A 1 114 ? -34.242 -7.239 7.578 1.00 56.22 114 VAL A N 1
ATOM 904 C CA . VAL A 1 114 ? -34.642 -5.820 7.691 1.00 56.22 114 VAL A CA 1
ATOM 905 C C . VAL A 1 114 ? -35.413 -5.400 6.449 1.00 56.22 114 VAL A C 1
ATOM 907 O O . VAL A 1 114 ? -34.991 -5.806 5.344 1.00 56.22 114 VAL A O 1
#

Foldseek 3Di:
DDDDDDDDDDDDDDDDDDDDDDDDDDDDDDDDDPPPPPPDPDPPPVDDDDDWDPPPPTDDDDDDDCVVVDPDDPVVVVVVVVVVCVVPDDDDPVVCVVVDDDDPVVVVVVVVVD

Organism: Glycine soja (NCBI:txid3848)

Sequence (114 aa):
MPKLPKLHRKGGTLLRHTTATATMAPKRGGKAPAIAAKTKPVSNLLFEKRPKKFRIGGALPPKRDLTRFMKWPKNVQIQRKKRILKQRLKVSPALDQFTKTLDKNLGQNNLHNV

Secondary structure (DSSP, 8-state):
------------------------------PPP-----------TT--------STTSSPPPP---TTTS---HHHHHHHHHHHHHHHSPPPHHHHGGG----HHHHHHHHH--

Radius of gyration: 35.71 Å; chains: 1; bounding box: 62×84×61 Å

InterPro domains:
  IPR001921 Large ribosomal subunit protein eL8, eukaryota [PR00882] (51-68)
  IPR001921 Large ribosomal subunit protein eL8, eukaryota [PR00882] (68-85)
  IPR001921 Large ribosomal subunit protein eL8, eukaryota [PR00882] (88-107)
  IPR029064 Ribosomal protein eL30-like superfamily [G3DSA:3.30.1330.30] (72-114)

pLDDT: mean 74.71, std 21.64, range [34.94, 97.94]